Protein AF-A0A7X2MHR5-F1 (afdb_monomer_lite)

Organism: NCBI:txid1624

Secondary structure (DSSP, 8-state):
-TTSSS--EEEEES----GGGTTS--TT-EEEEEEE--HHHHHHH-TTS--HHHHHHHHHHHHHTT--EEEEE-S----TTHHHHT-

Foldseek 3Di:
DLPDPPAAEEDEFLALPCPVVLQDSNVQRYEYEYEDEFPVCCVPPVPPGDDPVSSVVSQVSNVVSPHNYDYDDPDQDDDVVSVVRHD

InterPro domains:
  IPR049539 Spore photoproduct lyase [PF20903] (1-87)
  IPR049539 Spore photoproduct lyase [PTHR37822] (1-87)

Sequence (87 aa):
FGQSELGQLRFVTKFHHVDHLLDAKHNGKTRFRFSINADYVIKNFEPGTSPLDKRIEAAVKVAKAGYPLGFIVAPIYIHDGWEEGYK

Radius of gyration: 14.7 Å; chains: 1; bounding box: 28×23×42 Å

Structure (mmCIF, N/CA/C/O backbone):
data_AF-A0A7X2MHR5-F1
#
_entry.id   AF-A0A7X2MHR5-F1
#
loop_
_atom_site.group_PDB
_atom_site.id
_atom_site.type_symbol
_atom_site.label_atom_id
_atom_site.label_alt_id
_atom_site.label_comp_id
_atom_site.label_asym_id
_atom_site.label_entity_id
_atom_site.label_seq_id
_atom_site.pdbx_PDB_ins_code
_atom_site.Cartn_x
_atom_site.Cartn_y
_atom_site.Cartn_z
_atom_site.occupancy
_atom_site.B_iso_or_equiv
_atom_site.auth_seq_id
_atom_site.auth_comp_id
_atom_site.auth_asym_id
_atom_site.auth_atom_id
_atom_site.pdbx_PDB_model_num
ATOM 1 N N . PHE A 1 1 ? -4.654 3.016 19.566 1.00 78.12 1 PHE A N 1
ATOM 2 C CA . PHE A 1 1 ? -5.115 4.089 18.655 1.00 78.12 1 PHE A CA 1
ATOM 3 C C . PHE A 1 1 ? -6.608 4.023 18.367 1.00 78.12 1 PHE A C 1
ATOM 5 O O . PHE A 1 1 ? -7.279 4.977 18.717 1.00 78.12 1 PHE A O 1
ATOM 12 N N . GLY A 1 2 ? -7.157 2.923 17.828 1.00 89.12 2 GLY A N 1
ATOM 13 C CA . GLY A 1 2 ? -8.593 2.845 17.483 1.00 89.12 2 GLY A CA 1
ATOM 14 C C . GLY A 1 2 ? -9.572 3.149 18.631 1.00 89.12 2 GLY A C 1
ATOM 15 O O . GLY A 1 2 ? -10.635 3.713 18.399 1.00 89.12 2 GLY A O 1
ATOM 16 N N . GLN A 1 3 ? -9.193 2.849 19.876 1.00 92.06 3 GLN A N 1
ATOM 17 C CA . GLN A 1 3 ? -9.990 3.141 21.079 1.00 92.06 3 GLN A CA 1
ATOM 18 C C . GLN A 1 3 ? -9.609 4.452 21.787 1.00 92.06 3 GLN A C 1
ATOM 20 O O . GLN A 1 3 ? -10.241 4.820 22.767 1.00 92.06 3 GLN A O 1
ATOM 25 N N . SER A 1 4 ? -8.573 5.156 21.319 1.00 94.69 4 SER A N 1
ATOM 26 C CA . SER A 1 4 ? -8.226 6.470 21.867 1.00 94.69 4 SER A CA 1
ATOM 27 C C . SER A 1 4 ? -9.262 7.495 21.416 1.00 94.69 4 SER A C 1
ATOM 29 O O . SER A 1 4 ? -9.732 7.437 20.278 1.00 94.69 4 SER A O 1
ATOM 31 N N . GLU A 1 5 ? -9.596 8.446 22.285 1.00 93.06 5 GLU A N 1
ATOM 32 C CA . GLU A 1 5 ? -10.561 9.507 21.992 1.00 93.06 5 GLU A CA 1
ATOM 33 C C . GLU A 1 5 ? -10.098 10.379 20.813 1.00 93.06 5 GLU A C 1
ATOM 35 O O . GLU A 1 5 ? -10.797 10.475 19.803 1.00 93.06 5 GLU A O 1
ATOM 40 N N . LEU A 1 6 ? -8.866 10.894 20.873 1.00 96.25 6 LEU A N 1
ATOM 41 C CA . LEU A 1 6 ? -8.319 11.832 19.881 1.00 96.25 6 LEU A CA 1
ATOM 42 C C . LEU A 1 6 ? -7.238 11.221 18.972 1.00 96.25 6 LEU A C 1
ATOM 44 O O . LEU A 1 6 ? -6.861 11.815 17.963 1.00 96.25 6 LEU A O 1
ATOM 48 N N . GLY A 1 7 ? -6.725 10.035 19.312 1.00 96.31 7 GLY A N 1
ATOM 49 C CA . GLY A 1 7 ? -5.600 9.425 18.608 1.00 96.31 7 GLY A CA 1
ATOM 50 C C . GLY A 1 7 ? -5.931 8.983 17.180 1.00 96.31 7 GLY A C 1
ATOM 51 O O . GLY A 1 7 ? -6.924 8.301 16.941 1.00 96.31 7 GLY A O 1
ATOM 52 N N . GLN A 1 8 ? -5.036 9.301 16.246 1.00 97.50 8 GLN A N 1
ATOM 53 C CA . GLN A 1 8 ? -5.069 8.853 14.851 1.00 97.50 8 GLN A CA 1
ATOM 54 C C . GLN A 1 8 ? -3.777 8.094 14.532 1.00 97.50 8 GLN A C 1
ATOM 56 O O . GLN A 1 8 ? -2.703 8.462 15.007 1.00 97.50 8 GLN A O 1
ATOM 61 N N . LEU A 1 9 ? -3.868 7.043 13.719 1.00 98.25 9 LEU A N 1
ATOM 62 C CA . LEU A 1 9 ? -2.722 6.259 13.262 1.00 98.25 9 LEU A CA 1
ATOM 63 C C . LEU A 1 9 ? -2.644 6.282 11.735 1.00 98.25 9 LEU A C 1
ATOM 65 O O . LEU A 1 9 ? -3.650 6.210 11.034 1.00 98.25 9 LEU A O 1
ATOM 69 N N . ARG A 1 10 ? -1.428 6.327 11.193 1.00 98.31 10 ARG A N 1
ATOM 70 C CA . ARG A 1 10 ? -1.186 6.053 9.775 1.00 98.31 10 ARG A CA 1
ATOM 71 C C . ARG A 1 10 ? 0.134 5.333 9.601 1.00 98.31 10 ARG A C 1
ATOM 73 O O . ARG A 1 10 ? 1.139 5.739 10.168 1.00 98.31 10 ARG A O 1
ATOM 80 N N . PHE A 1 11 ? 0.163 4.351 8.716 1.00 98.69 11 PHE A N 1
ATOM 81 C CA . PHE A 1 11 ? 1.396 3.679 8.304 1.00 98.69 11 PHE A CA 1
ATOM 82 C C . PHE A 1 11 ? 1.342 3.368 6.811 1.00 98.69 11 PHE A C 1
ATOM 84 O O . PHE A 1 11 ? 0.324 3.619 6.163 1.00 98.69 11 PHE A O 1
ATOM 91 N N . VAL A 1 12 ? 2.471 2.945 6.256 1.00 98.81 12 VAL A N 1
ATOM 92 C CA . VAL A 1 12 ? 2.610 2.553 4.854 1.00 98.81 12 VAL A CA 1
ATOM 93 C C . VAL A 1 12 ? 3.420 1.263 4.782 1.00 98.81 12 VAL A C 1
ATOM 95 O O . VAL A 1 12 ? 4.307 1.065 5.607 1.00 98.81 12 VAL A O 1
ATOM 98 N N . THR A 1 13 ? 3.120 0.390 3.823 1.00 98.75 13 THR A N 1
ATOM 99 C CA . THR A 1 13 ? 3.850 -0.867 3.617 1.00 98.75 13 THR A CA 1
ATOM 100 C C . THR A 1 13 ? 4.091 -1.165 2.136 1.00 98.75 13 THR A C 1
ATOM 102 O O . THR A 1 13 ? 3.414 -0.626 1.259 1.00 98.75 13 THR A O 1
ATOM 105 N N . LYS A 1 14 ? 5.055 -2.048 1.866 1.00 98.69 14 LYS A N 1
ATOM 106 C CA . LYS A 1 14 ? 5.288 -2.707 0.569 1.00 98.69 14 LYS A CA 1
ATOM 107 C C . LYS A 1 14 ? 4.933 -4.205 0.612 1.00 98.69 14 LYS A C 1
ATOM 109 O O . LYS A 1 14 ? 5.320 -4.956 -0.279 1.00 98.69 14 LYS A O 1
ATOM 114 N N . PHE A 1 15 ? 4.234 -4.651 1.662 1.00 98.69 15 PHE A N 1
ATOM 115 C CA . PHE A 1 15 ? 3.950 -6.061 1.936 1.00 98.69 15 PHE A CA 1
ATOM 116 C C . PHE A 1 15 ? 2.454 -6.379 1.924 1.00 98.69 15 PHE A C 1
ATOM 118 O O . PHE A 1 15 ? 1.647 -5.603 2.433 1.00 98.69 15 PHE A O 1
ATOM 125 N N . HIS A 1 16 ? 2.102 -7.545 1.378 1.00 98.69 16 HIS A N 1
ATOM 126 C CA . HIS A 1 16 ? 0.715 -7.992 1.216 1.00 98.69 16 HIS A CA 1
ATOM 127 C C . HIS A 1 16 ? 0.158 -8.818 2.393 1.00 98.69 16 HIS A C 1
ATOM 129 O O . HIS A 1 16 ? -1.040 -9.092 2.434 1.00 98.69 16 HIS A O 1
ATOM 135 N N . HIS A 1 17 ? 0.995 -9.207 3.361 1.00 98.56 17 HIS A N 1
ATOM 136 C CA . HIS A 1 17 ? 0.612 -10.045 4.507 1.00 98.56 17 HIS A CA 1
ATOM 137 C C . HIS A 1 17 ? -0.192 -9.262 5.560 1.00 98.56 17 HIS A C 1
ATOM 139 O O . HIS A 1 17 ? 0.318 -8.913 6.624 1.00 98.56 17 HIS A O 1
ATOM 145 N N . VAL A 1 18 ? -1.452 -8.958 5.250 1.00 98.56 18 VAL A N 1
ATOM 146 C CA . VAL A 1 18 ? -2.316 -8.086 6.067 1.00 98.56 18 VAL A CA 1
ATOM 147 C C . VAL A 1 18 ? -3.437 -8.828 6.794 1.00 98.56 18 VAL A C 1
ATOM 149 O O . VAL A 1 18 ? -4.151 -8.211 7.574 1.00 98.56 18 VAL A O 1
ATOM 152 N N . ASP A 1 19 ? -3.598 -10.132 6.553 1.00 98.62 19 ASP A N 1
ATOM 153 C CA . ASP A 1 19 ? -4.799 -10.885 6.946 1.00 98.62 19 ASP A CA 1
ATOM 154 C C . ASP A 1 19 ? -5.074 -10.846 8.458 1.00 98.62 19 ASP A C 1
ATOM 156 O O . ASP A 1 19 ? -6.212 -10.651 8.875 1.00 98.62 19 ASP A O 1
ATOM 160 N N . HIS A 1 20 ? -4.024 -10.914 9.279 1.00 98.12 20 HIS A N 1
ATOM 161 C CA . HIS A 1 20 ? -4.110 -10.836 10.743 1.00 98.12 20 HIS A CA 1
ATOM 162 C C . HIS A 1 20 ? -4.494 -9.449 11.290 1.00 98.12 20 HIS A C 1
ATOM 164 O O . HIS A 1 20 ? -4.627 -9.285 12.498 1.00 98.12 20 HIS A O 1
ATOM 170 N N . LEU A 1 21 ? -4.597 -8.430 10.432 1.00 98.25 21 LEU A N 1
ATOM 171 C CA . LEU A 1 21 ? -5.003 -7.079 10.817 1.00 98.25 21 LEU A CA 1
ATOM 172 C C . LEU A 1 21 ? -6.460 -6.785 10.442 1.00 98.25 21 LEU A C 1
ATOM 174 O O . LEU A 1 21 ? -6.979 -5.751 10.848 1.00 98.25 21 LEU A O 1
ATOM 178 N N . LEU A 1 22 ? -7.119 -7.641 9.655 1.00 98.44 22 LEU A N 1
ATOM 179 C CA . LEU A 1 22 ? -8.416 -7.323 9.045 1.00 98.44 22 LEU A CA 1
ATOM 180 C C . LEU A 1 22 ? -9.574 -7.243 10.049 1.00 98.44 22 LEU A C 1
ATOM 182 O O . LEU A 1 22 ? -10.567 -6.583 9.764 1.00 98.44 22 LEU A O 1
ATOM 186 N N . ASP A 1 23 ? -9.460 -7.882 11.209 1.00 97.94 23 ASP A N 1
ATOM 187 C CA . ASP A 1 23 ? -10.483 -7.911 12.260 1.00 97.94 23 ASP A CA 1
ATOM 188 C C . ASP A 1 23 ? -10.197 -6.941 13.422 1.00 97.94 23 ASP A C 1
ATOM 190 O O . ASP A 1 23 ? -10.950 -6.874 14.401 1.00 97.94 23 ASP A O 1
ATOM 194 N N . ALA A 1 24 ? -9.118 -6.156 13.339 1.00 97.56 24 ALA A N 1
ATOM 195 C CA . ALA A 1 24 ? -8.746 -5.255 14.417 1.00 97.56 24 ALA A CA 1
ATOM 196 C C . ALA A 1 24 ? -9.772 -4.120 14.586 1.00 97.56 24 ALA A C 1
ATOM 198 O O . ALA A 1 24 ? -10.280 -3.541 13.628 1.00 97.56 24 ALA A O 1
ATOM 199 N N . LYS A 1 25 ? -10.021 -3.703 15.834 1.00 97.25 25 LYS A N 1
ATOM 200 C CA . LYS A 1 25 ? -10.941 -2.597 16.173 1.00 97.25 25 LYS A CA 1
ATOM 201 C C . LYS A 1 25 ? -10.329 -1.222 15.866 1.00 97.25 25 LYS A C 1
ATOM 203 O O . LYS A 1 25 ? -10.010 -0.444 16.767 1.00 97.25 25 LYS A O 1
ATOM 208 N N . HIS A 1 26 ? -10.111 -0.927 14.585 1.00 97.44 26 HIS A N 1
ATOM 209 C CA . HIS A 1 26 ? -9.469 0.307 14.124 1.00 97.44 26 HIS A CA 1
ATOM 210 C C . HIS A 1 26 ? -10.393 1.535 14.169 1.00 97.44 26 HIS A C 1
ATOM 212 O O . HIS A 1 26 ? -9.887 2.658 14.172 1.00 97.44 26 HIS A O 1
ATOM 218 N N . ASN A 1 27 ? -11.718 1.344 14.227 1.00 97.38 27 ASN A N 1
ATOM 219 C CA . ASN A 1 27 ? -12.733 2.396 14.401 1.00 97.38 27 ASN A CA 1
ATOM 220 C C . ASN A 1 27 ? -12.583 3.580 13.424 1.00 97.38 27 ASN A C 1
ATOM 222 O O . ASN A 1 27 ? -12.761 4.735 13.798 1.00 97.38 27 ASN A O 1
ATOM 226 N N . GLY A 1 28 ? -12.165 3.304 12.185 1.00 96.75 28 GLY A N 1
ATOM 227 C CA . GLY A 1 28 ? -11.895 4.334 11.171 1.00 96.75 28 GLY A CA 1
ATOM 228 C C . GLY A 1 28 ? -10.713 5.278 11.464 1.00 96.75 28 GLY A C 1
ATOM 229 O O . GLY A 1 28 ? -10.467 6.184 10.676 1.00 96.75 28 GLY A O 1
ATOM 230 N N . LYS A 1 29 ? -9.949 5.074 12.548 1.00 97.94 29 LYS A N 1
ATOM 231 C CA . LYS A 1 29 ? -8.855 5.968 12.993 1.00 97.94 29 LYS A CA 1
ATOM 232 C C . LYS A 1 29 ? -7.455 5.530 12.552 1.00 97.94 29 LYS A C 1
ATOM 234 O O . LYS A 1 29 ? -6.453 6.067 13.021 1.00 97.94 29 LYS A O 1
ATOM 239 N N . THR A 1 30 ? -7.365 4.537 11.669 1.00 98.50 30 THR A N 1
ATOM 240 C CA . THR A 1 30 ? -6.091 4.029 11.149 1.00 98.50 30 THR A CA 1
ATOM 241 C C . THR A 1 30 ? -6.075 4.117 9.634 1.00 98.50 30 THR A C 1
ATOM 243 O O . THR A 1 30 ? -6.764 3.350 8.971 1.00 98.50 30 THR A O 1
ATOM 246 N N . ARG A 1 31 ? -5.257 5.006 9.066 1.00 98.69 31 ARG A N 1
ATOM 247 C CA . ARG A 1 31 ? -5.049 5.062 7.617 1.00 98.69 31 ARG A CA 1
ATOM 248 C C . ARG A 1 31 ? -3.989 4.052 7.183 1.00 98.69 31 ARG A C 1
ATOM 250 O O . ARG A 1 31 ? -2.795 4.254 7.435 1.00 98.69 31 ARG A O 1
ATOM 257 N N . PHE A 1 32 ? -4.431 3.001 6.504 1.00 98.81 32 PHE A N 1
ATOM 258 C CA . PHE A 1 32 ? -3.582 1.949 5.952 1.00 98.81 32 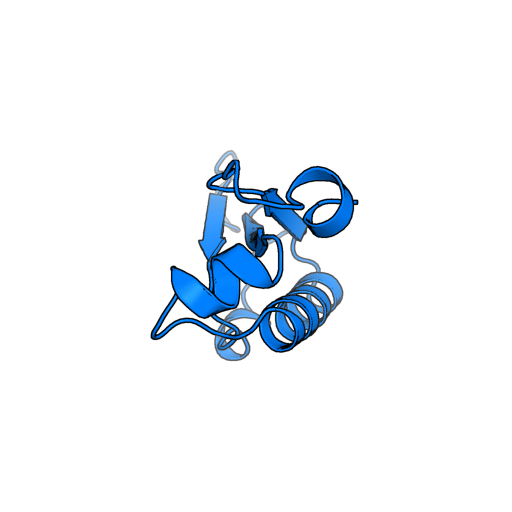PHE A CA 1
ATOM 259 C C . PHE A 1 32 ? -3.142 2.366 4.549 1.00 98.81 32 PHE A C 1
ATOM 261 O O . PHE A 1 32 ? -3.983 2.664 3.701 1.00 98.81 32 PHE A O 1
ATOM 268 N N . ARG A 1 33 ? -1.831 2.446 4.299 1.00 98.88 33 ARG A N 1
ATOM 269 C CA . ARG A 1 33 ? -1.308 2.854 2.988 1.00 98.88 33 ARG A CA 1
ATOM 270 C C . ARG A 1 33 ? -0.393 1.811 2.372 1.00 98.88 33 ARG A C 1
ATOM 272 O O . ARG A 1 33 ? 0.311 1.104 3.089 1.00 98.88 33 ARG A O 1
ATOM 279 N N . PHE A 1 34 ? -0.332 1.803 1.048 1.00 98.81 34 PHE A N 1
ATOM 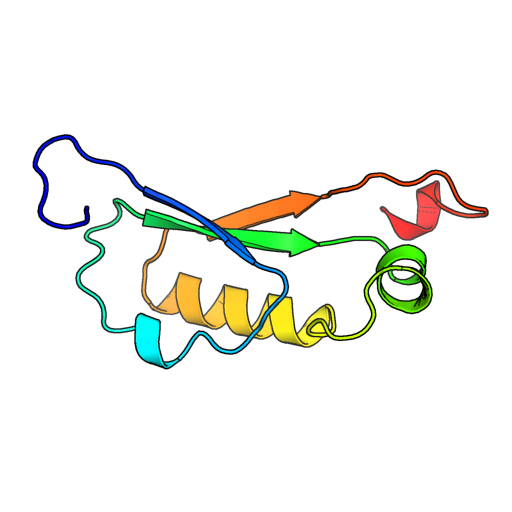280 C CA . PHE A 1 34 ? 0.614 0.988 0.289 1.00 98.81 34 PHE A CA 1
ATOM 281 C C . PHE A 1 34 ? 1.533 1.876 -0.544 1.00 98.81 34 PHE A C 1
ATOM 283 O O . PHE A 1 34 ? 1.086 2.853 -1.145 1.00 98.81 34 PHE A O 1
ATOM 290 N N . SER A 1 35 ? 2.825 1.555 -0.558 1.00 98.62 35 SER A N 1
ATOM 291 C CA . SER A 1 35 ? 3.761 2.154 -1.507 1.00 98.62 35 SER A CA 1
ATOM 292 C C . SER A 1 35 ? 3.546 1.537 -2.886 1.00 98.62 35 SER A C 1
ATOM 294 O O . SER A 1 35 ? 3.592 0.313 -3.026 1.00 98.62 35 SER A O 1
ATOM 296 N N . ILE A 1 36 ? 3.349 2.387 -3.886 1.00 98.25 36 ILE A N 1
ATOM 297 C CA . ILE A 1 36 ? 3.209 2.015 -5.296 1.00 98.25 36 ILE A CA 1
ATOM 298 C C . ILE A 1 36 ? 4.266 2.751 -6.113 1.00 98.25 36 ILE A C 1
ATOM 300 O O . ILE A 1 36 ? 4.776 3.791 -5.687 1.00 98.25 36 ILE A O 1
ATOM 304 N N . ASN A 1 37 ? 4.619 2.187 -7.260 1.00 98.12 37 ASN A N 1
ATOM 305 C CA . ASN A 1 37 ? 5.612 2.760 -8.148 1.00 98.12 37 ASN A CA 1
ATOM 306 C C . ASN A 1 37 ? 5.451 2.199 -9.566 1.00 98.12 37 ASN A C 1
ATOM 308 O O . ASN A 1 37 ? 4.734 1.215 -9.742 1.00 98.12 37 ASN A O 1
ATOM 312 N N . ALA A 1 38 ? 6.137 2.802 -10.535 1.00 96.56 38 ALA A N 1
ATOM 313 C CA . ALA A 1 38 ? 6.250 2.258 -11.883 1.00 96.56 38 ALA A CA 1
ATOM 314 C C . ALA A 1 38 ? 6.903 0.864 -11.852 1.00 96.56 38 ALA A C 1
ATOM 316 O O . ALA A 1 38 ? 7.787 0.601 -11.025 1.00 96.56 38 ALA A O 1
ATOM 317 N N . ASP A 1 39 ? 6.524 -0.010 -12.789 1.00 94.31 39 ASP A N 1
ATOM 318 C CA . ASP A 1 39 ? 7.038 -1.385 -12.876 1.00 94.31 39 ASP A CA 1
ATOM 319 C C . ASP A 1 39 ? 8.568 -1.437 -12.929 1.00 94.31 39 ASP A C 1
ATOM 321 O O . ASP A 1 39 ? 9.189 -2.289 -12.288 1.00 94.31 39 ASP A O 1
ATOM 325 N N . TYR A 1 40 ? 9.191 -0.486 -13.635 1.00 96.25 40 TYR A N 1
ATOM 326 C CA . TYR A 1 40 ? 10.645 -0.352 -13.688 1.00 96.25 40 TYR A CA 1
ATOM 327 C C . TYR A 1 40 ? 11.256 -0.198 -12.291 1.00 96.25 40 TYR A C 1
ATOM 329 O O . TYR 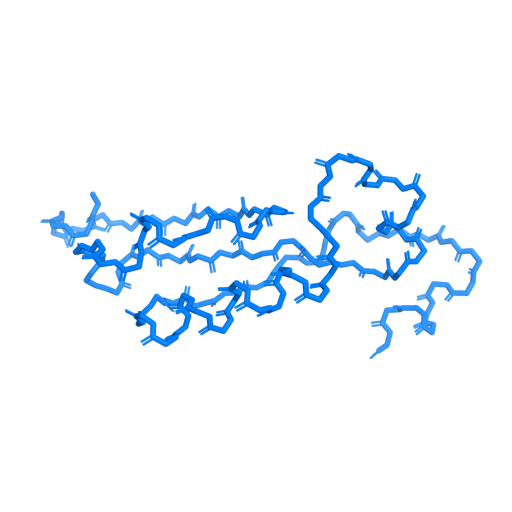A 1 40 ? 12.229 -0.878 -11.960 1.00 96.25 40 TYR A O 1
ATOM 337 N N . VAL A 1 41 ? 10.684 0.668 -11.453 1.00 97.31 41 VAL A N 1
ATOM 338 C CA . VAL A 1 41 ? 11.216 0.938 -10.115 1.00 97.31 41 VAL A CA 1
ATOM 339 C C . VAL A 1 41 ? 11.040 -0.274 -9.211 1.00 97.31 41 VAL A C 1
ATOM 341 O O . VAL A 1 41 ? 11.983 -0.672 -8.529 1.00 97.31 41 VAL A O 1
ATOM 344 N N . ILE A 1 42 ? 9.866 -0.905 -9.246 1.00 95.81 42 ILE A N 1
ATOM 345 C CA . ILE A 1 42 ? 9.582 -2.088 -8.427 1.00 95.81 42 ILE A CA 1
ATOM 346 C C . ILE A 1 42 ? 10.521 -3.236 -8.806 1.00 95.81 42 ILE A C 1
ATOM 348 O O . ILE A 1 42 ? 11.140 -3.843 -7.932 1.00 95.81 42 ILE A O 1
ATOM 352 N N . LYS A 1 43 ? 10.671 -3.503 -10.108 1.00 95.12 43 LYS A N 1
ATOM 353 C CA . LYS A 1 43 ? 11.495 -4.601 -10.620 1.00 95.12 43 LYS A CA 1
ATOM 354 C C . LYS A 1 43 ? 12.977 -4.436 -10.287 1.00 95.12 43 LYS A C 1
ATOM 356 O O . LYS A 1 43 ? 13.626 -5.421 -9.951 1.00 95.12 43 LYS A O 1
ATOM 361 N N . ASN A 1 44 ? 13.513 -3.222 -10.406 1.00 96.69 44 ASN A N 1
ATOM 362 C CA . ASN A 1 44 ? 14.956 -2.997 -10.308 1.00 96.69 44 ASN A CA 1
ATOM 363 C C . ASN A 1 44 ? 15.420 -2.549 -8.914 1.00 96.69 44 ASN A C 1
ATOM 365 O O . ASN A 1 44 ? 16.570 -2.794 -8.559 1.00 96.69 44 ASN A O 1
ATOM 369 N N . PHE A 1 45 ? 14.557 -1.908 -8.119 1.00 96.88 45 PHE A N 1
ATOM 370 C CA . PHE A 1 45 ? 14.967 -1.245 -6.873 1.00 96.88 45 PHE A CA 1
ATOM 371 C C . PHE A 1 45 ? 14.209 -1.697 -5.620 1.00 96.88 45 PHE A C 1
ATOM 373 O O . PHE A 1 45 ? 14.554 -1.255 -4.524 1.00 96.88 45 PHE A O 1
ATOM 380 N N . GLU A 1 46 ? 13.213 -2.583 -5.727 1.00 97.00 46 GLU A N 1
ATOM 381 C CA . GLU A 1 46 ? 12.448 -3.066 -4.565 1.00 97.0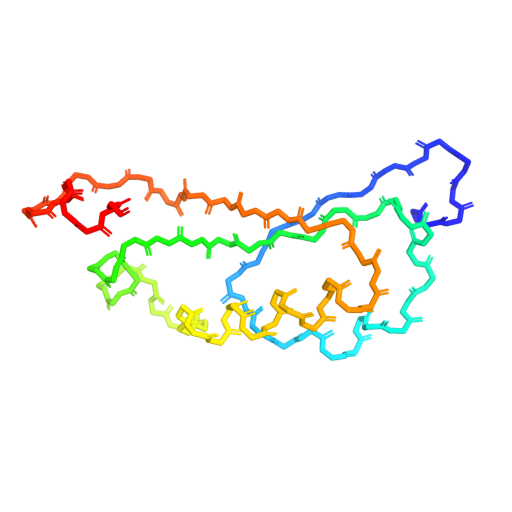0 46 GLU A CA 1
ATOM 382 C C . GLU A 1 46 ? 12.548 -4.592 -4.321 1.00 97.00 46 GLU A C 1
ATOM 384 O O . GLU A 1 46 ? 11.522 -5.236 -4.057 1.00 97.00 46 GLU A O 1
ATOM 389 N N . PRO A 1 47 ? 13.751 -5.212 -4.355 1.00 96.69 47 PRO A N 1
ATOM 390 C CA . PRO A 1 47 ? 13.891 -6.640 -4.079 1.00 96.69 47 PRO A CA 1
ATOM 391 C C . PRO A 1 47 ? 13.448 -6.982 -2.649 1.00 96.69 47 PRO A C 1
ATOM 393 O O . PRO A 1 47 ? 13.601 -6.192 -1.718 1.00 96.69 47 PRO A O 1
ATOM 396 N N . GLY A 1 48 ? 12.888 -8.181 -2.464 1.00 97.19 48 GLY A N 1
ATOM 397 C CA . GLY A 1 48 ? 12.427 -8.656 -1.152 1.00 97.19 48 GLY A CA 1
ATOM 398 C C . GLY A 1 48 ? 11.116 -8.030 -0.663 1.00 97.19 48 GLY A C 1
ATOM 399 O O . GLY A 1 48 ? 10.726 -8.241 0.484 1.00 97.19 48 GLY A O 1
ATOM 400 N N . THR A 1 49 ? 10.416 -7.279 -1.514 1.00 98.25 49 THR A N 1
ATOM 401 C CA . THR A 1 49 ? 9.089 -6.724 -1.217 1.00 98.25 49 THR A CA 1
ATOM 402 C C . THR A 1 49 ? 7.995 -7.449 -2.000 1.00 98.25 49 THR A C 1
ATOM 404 O O . THR A 1 49 ? 8.277 -8.265 -2.876 1.00 98.25 49 THR A O 1
ATOM 407 N N . SER A 1 50 ? 6.722 -7.202 -1.677 1.00 97.69 50 SER A N 1
ATOM 408 C CA . SER A 1 50 ? 5.629 -7.804 -2.455 1.00 97.69 50 SER A CA 1
ATOM 409 C C . SER A 1 50 ? 5.504 -7.125 -3.821 1.00 97.69 50 SER A C 1
ATOM 411 O O . SER A 1 50 ? 5.663 -5.903 -3.871 1.00 97.69 50 SER A O 1
ATOM 413 N N . PRO A 1 51 ? 5.178 -7.849 -4.902 1.00 96.75 51 PRO A N 1
ATOM 414 C CA . PRO A 1 51 ? 4.926 -7.228 -6.200 1.00 96.75 51 PRO A CA 1
ATOM 415 C C . PRO A 1 51 ? 3.662 -6.347 -6.176 1.00 96.75 51 PRO A C 1
ATOM 417 O O . PRO A 1 51 ? 2.870 -6.405 -5.226 1.00 96.75 51 PRO A O 1
ATOM 420 N N . LEU A 1 52 ? 3.501 -5.478 -7.181 1.00 97.50 52 LEU A N 1
ATOM 421 C CA . LEU A 1 52 ? 2.456 -4.446 -7.191 1.00 97.50 52 LEU A CA 1
ATOM 422 C C . LEU A 1 52 ? 1.044 -5.036 -7.108 1.00 97.50 52 LEU A C 1
ATOM 424 O O . LEU A 1 52 ? 0.259 -4.603 -6.268 1.00 97.50 52 LEU A O 1
ATOM 428 N N . ASP A 1 53 ? 0.748 -6.054 -7.913 1.00 97.94 53 ASP A N 1
ATOM 429 C CA . ASP A 1 53 ? -0.525 -6.785 -7.922 1.00 97.94 53 ASP A CA 1
ATOM 430 C C . ASP A 1 53 ? -0.922 -7.271 -6.517 1.00 97.94 53 ASP A C 1
ATOM 432 O O . ASP A 1 53 ? -2.034 -7.013 -6.058 1.00 97.94 53 ASP A O 1
ATOM 436 N N . LYS A 1 54 ? 0.015 -7.855 -5.764 1.00 98.44 54 LYS A N 1
ATOM 437 C CA . LYS A 1 54 ? -0.204 -8.314 -4.387 1.00 98.44 54 LYS A CA 1
ATOM 438 C C . LYS A 1 54 ? -0.433 -7.173 -3.409 1.00 98.44 54 LYS A C 1
ATOM 440 O O . LYS A 1 54 ? -1.230 -7.313 -2.479 1.00 98.44 54 LYS A O 1
ATOM 445 N N . ARG A 1 55 ? 0.218 -6.024 -3.608 1.00 98.50 55 ARG A N 1
ATOM 446 C CA . ARG A 1 55 ? -0.079 -4.816 -2.818 1.00 98.50 55 ARG A CA 1
ATOM 447 C C . ARG A 1 55 ? -1.494 -4.312 -3.106 1.00 98.50 55 ARG A C 1
ATOM 449 O O . ARG A 1 55 ? -2.185 -3.933 -2.164 1.00 98.50 55 ARG A O 1
ATOM 456 N N . ILE A 1 56 ? -1.942 -4.344 -4.364 1.00 98.50 56 ILE A N 1
ATOM 457 C CA . ILE A 1 56 ? -3.310 -3.964 -4.745 1.00 98.50 56 ILE A CA 1
ATOM 458 C C . ILE A 1 56 ? -4.337 -4.955 -4.176 1.00 98.50 56 ILE A C 1
ATOM 460 O O . ILE A 1 56 ? -5.330 -4.525 -3.593 1.00 98.50 56 ILE A O 1
ATOM 464 N N . GLU A 1 57 ? -4.083 -6.265 -4.238 1.00 98.75 57 GLU A N 1
ATOM 465 C CA . GLU A 1 57 ? -4.934 -7.281 -3.598 1.00 98.75 57 GLU A CA 1
ATOM 466 C C . GLU A 1 57 ? -5.087 -7.016 -2.088 1.00 98.75 57 GLU A C 1
ATOM 468 O O . GLU A 1 57 ? -6.200 -7.008 -1.556 1.00 98.75 57 GLU A O 1
ATOM 473 N N . ALA A 1 58 ? -3.981 -6.737 -1.389 1.00 98.81 58 ALA A N 1
ATOM 474 C CA . ALA A 1 58 ? -4.004 -6.380 0.028 1.00 98.81 58 ALA A CA 1
ATOM 475 C C . ALA A 1 58 ? -4.741 -5.056 0.294 1.00 98.81 58 ALA A C 1
ATOM 477 O O . ALA A 1 58 ? -5.485 -4.957 1.272 1.00 98.81 58 ALA A O 1
ATOM 478 N N . ALA A 1 59 ? -4.597 -4.062 -0.587 1.00 98.75 59 ALA A N 1
ATOM 479 C CA . ALA A 1 59 ? -5.339 -2.806 -0.513 1.00 98.75 59 ALA A CA 1
ATOM 480 C C . ALA A 1 59 ? -6.857 -3.032 -0.588 1.00 98.75 59 ALA A C 1
ATOM 482 O O . ALA A 1 59 ? -7.605 -2.458 0.204 1.00 98.75 59 ALA A O 1
ATOM 483 N N . VAL A 1 60 ? -7.309 -3.926 -1.474 1.00 98.75 60 VAL A N 1
ATOM 484 C CA . VAL A 1 60 ? -8.721 -4.325 -1.561 1.00 98.75 60 VAL A CA 1
ATOM 485 C C . VAL A 1 60 ? -9.183 -5.000 -0.268 1.00 98.75 60 VAL A C 1
ATOM 487 O O . VAL A 1 60 ? -10.265 -4.678 0.224 1.00 98.75 60 VAL A O 1
ATOM 490 N N . LYS A 1 61 ? -8.378 -5.901 0.314 1.00 98.81 61 LYS A N 1
ATOM 491 C CA . LYS A 1 61 ? -8.711 -6.568 1.587 1.00 98.81 61 LYS A CA 1
ATOM 492 C C . LYS A 1 61 ? -8.923 -5.561 2.721 1.00 98.81 61 LYS A C 1
ATOM 494 O O . LYS A 1 61 ? -9.963 -5.596 3.373 1.00 98.81 61 LYS A O 1
ATOM 499 N N . VAL A 1 62 ? -7.984 -4.635 2.934 1.00 98.69 62 VAL A N 1
ATOM 500 C CA . VAL A 1 62 ? -8.093 -3.663 4.039 1.00 98.69 62 VAL A CA 1
ATOM 501 C C . VAL A 1 62 ? -9.209 -2.642 3.806 1.00 98.69 62 VAL A C 1
ATOM 503 O O . VAL A 1 62 ? -9.867 -2.236 4.762 1.00 98.69 62 VAL A O 1
ATOM 506 N N . ALA A 1 63 ? -9.479 -2.265 2.551 1.00 98.56 63 ALA A N 1
ATOM 507 C CA . ALA A 1 63 ? -10.613 -1.404 2.219 1.00 98.56 63 ALA A CA 1
ATOM 508 C C . ALA A 1 63 ? -11.949 -2.093 2.531 1.00 98.56 63 ALA A C 1
ATOM 510 O O . ALA A 1 63 ? -12.819 -1.484 3.148 1.00 98.56 63 ALA A O 1
ATOM 511 N N . LYS A 1 64 ? -12.089 -3.380 2.179 1.00 98.62 64 LYS A N 1
ATOM 512 C CA . LYS A 1 64 ? -13.263 -4.199 2.534 1.00 98.62 64 LYS A CA 1
ATOM 513 C C . LYS A 1 64 ? -13.426 -4.372 4.046 1.00 98.62 64 LYS A C 1
ATOM 515 O O . LYS A 1 64 ? -14.555 -4.424 4.518 1.00 98.62 64 LYS A O 1
ATOM 520 N N . ALA A 1 65 ? -12.324 -4.414 4.794 1.00 98.44 65 ALA A N 1
ATOM 521 C CA . ALA A 1 65 ? -12.335 -4.422 6.257 1.00 98.44 65 ALA A CA 1
ATOM 522 C C . ALA A 1 65 ? -12.688 -3.054 6.884 1.00 98.44 65 ALA A C 1
ATOM 524 O O . ALA A 1 65 ? -12.870 -2.962 8.092 1.00 98.44 65 ALA A O 1
ATOM 525 N N . GLY A 1 66 ? -12.820 -1.985 6.087 1.00 98.44 66 GLY A N 1
ATOM 526 C CA . GLY A 1 66 ? -13.250 -0.663 6.553 1.00 98.44 66 GLY A CA 1
ATOM 527 C C . GLY A 1 66 ? -12.115 0.280 6.963 1.00 98.44 66 GLY A C 1
ATOM 528 O O . GLY A 1 66 ? -12.375 1.345 7.533 1.00 98.44 66 GLY A O 1
ATOM 529 N N . TYR A 1 67 ? -10.854 -0.062 6.686 1.00 98.69 67 TYR A N 1
ATOM 530 C CA . TYR A 1 67 ? -9.743 0.866 6.898 1.00 98.69 67 TYR A CA 1
ATOM 531 C C . TYR A 1 67 ? -9.810 2.039 5.907 1.00 98.69 67 TYR A C 1
ATOM 533 O O . TYR A 1 67 ? -9.959 1.815 4.703 1.00 98.69 67 TYR A O 1
ATOM 541 N N . PRO A 1 68 ? -9.585 3.291 6.354 1.00 98.50 68 PRO A N 1
ATOM 542 C CA . PRO A 1 68 ? -9.236 4.379 5.449 1.00 98.50 68 PRO A CA 1
ATOM 543 C C . PRO A 1 68 ? -7.996 4.018 4.617 1.00 98.50 68 PRO A C 1
ATOM 545 O O . PRO A 1 68 ? -6.885 3.926 5.146 1.00 98.50 68 PRO A O 1
ATOM 548 N N . LEU A 1 69 ? -8.179 3.828 3.312 1.00 98.62 69 LEU A N 1
ATOM 549 C CA . LEU A 1 69 ? -7.111 3.452 2.387 1.00 98.62 69 LEU A CA 1
ATOM 550 C C . LEU A 1 69 ? -6.329 4.687 1.898 1.00 98.62 69 LEU A C 1
ATOM 552 O O . LEU A 1 69 ? -6.832 5.815 1.885 1.00 98.62 69 LEU A O 1
ATOM 556 N N . GLY A 1 70 ? -5.076 4.493 1.495 1.00 98.56 70 GLY A N 1
ATOM 557 C CA . GLY A 1 70 ? -4.329 5.461 0.696 1.00 98.56 70 GLY A CA 1
ATOM 558 C C . GLY A 1 70 ? -3.123 4.833 0.006 1.00 98.56 70 GLY A C 1
ATOM 559 O O . GLY A 1 70 ? -2.721 3.715 0.321 1.00 98.56 70 GLY A O 1
ATOM 560 N N . PHE A 1 71 ? -2.507 5.578 -0.902 1.00 98.56 71 PHE A N 1
ATOM 561 C CA . PHE A 1 71 ? -1.313 5.145 -1.623 1.00 98.56 71 PHE A CA 1
ATOM 562 C C . PHE A 1 71 ? -0.196 6.172 -1.470 1.00 98.56 71 PHE A C 1
ATOM 564 O O . PHE A 1 71 ? -0.455 7.355 -1.248 1.00 98.56 71 PHE A O 1
ATOM 571 N N . ILE A 1 72 ? 1.049 5.706 -1.535 1.00 98.44 72 ILE A N 1
ATOM 572 C CA . ILE A 1 72 ? 2.245 6.546 -1.555 1.00 98.44 72 ILE A CA 1
ATOM 573 C C . ILE A 1 72 ? 3.025 6.212 -2.822 1.00 98.44 72 ILE A C 1
ATOM 575 O O . ILE A 1 72 ? 3.569 5.115 -2.927 1.00 98.44 72 ILE A O 1
ATOM 579 N N . VAL A 1 73 ? 3.102 7.163 -3.751 1.00 98.00 73 VAL A N 1
ATOM 580 C CA . VAL A 1 73 ? 3.989 7.081 -4.916 1.00 98.00 73 VAL A CA 1
ATOM 581 C C . VAL A 1 73 ? 5.367 7.573 -4.476 1.00 98.00 73 VAL A C 1
ATOM 583 O O . VAL A 1 73 ? 5.588 8.779 -4.380 1.00 98.00 73 VAL A O 1
ATOM 586 N N . ALA A 1 74 ? 6.257 6.657 -4.082 1.00 96.69 74 ALA A N 1
ATOM 587 C CA . ALA A 1 74 ? 7.602 7.020 -3.631 1.00 96.69 74 ALA A CA 1
ATOM 588 C C . ALA A 1 74 ? 8.597 5.839 -3.649 1.00 96.69 74 ALA A C 1
ATOM 590 O O . ALA A 1 74 ? 8.220 4.728 -3.257 1.00 96.69 74 ALA A O 1
ATOM 591 N N . PRO A 1 75 ? 9.884 6.099 -3.960 1.00 96.12 75 PRO A N 1
ATOM 592 C CA . PRO A 1 75 ? 10.396 7.365 -4.499 1.00 96.12 75 PRO A CA 1
ATOM 593 C C . PRO A 1 75 ? 9.930 7.563 -5.950 1.00 96.12 75 PRO A C 1
ATOM 595 O O . PRO A 1 75 ? 9.903 6.601 -6.713 1.00 96.12 75 PRO A O 1
ATOM 598 N N . ILE A 1 76 ? 9.557 8.792 -6.322 1.00 96.50 76 ILE A N 1
ATOM 599 C CA . ILE A 1 76 ? 9.390 9.138 -7.740 1.00 96.50 76 ILE A CA 1
ATOM 600 C C . ILE A 1 76 ? 10.790 9.153 -8.349 1.00 96.50 76 ILE A C 1
ATOM 602 O O . ILE A 1 76 ? 11.674 9.834 -7.826 1.00 96.50 76 ILE A O 1
ATOM 606 N N . TYR A 1 77 ? 11.002 8.369 -9.402 1.00 97.25 77 TYR A N 1
ATOM 607 C CA . TYR A 1 77 ? 12.321 8.140 -9.975 1.00 97.25 77 TYR A CA 1
ATOM 608 C C . TYR A 1 77 ? 12.322 8.404 -11.480 1.00 97.25 77 TYR A C 1
ATOM 610 O O . TYR A 1 77 ? 11.542 7.817 -12.224 1.00 97.25 77 TYR A O 1
ATOM 618 N N . ILE A 1 78 ? 13.229 9.272 -11.924 1.00 96.81 78 ILE A N 1
ATOM 619 C CA . ILE A 1 78 ? 13.399 9.616 -13.337 1.00 96.81 78 ILE A CA 1
ATOM 620 C C . ILE A 1 78 ? 14.311 8.560 -13.970 1.00 96.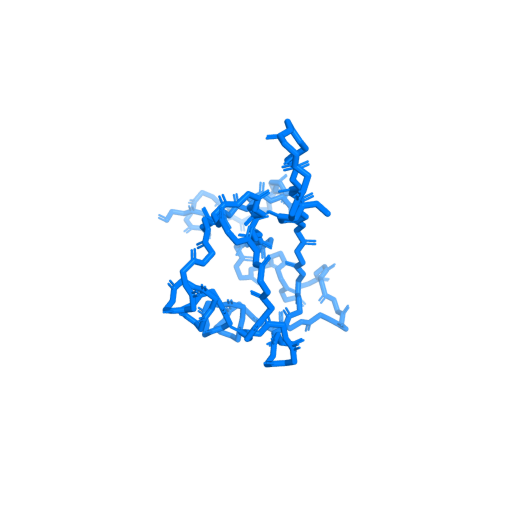81 78 ILE A C 1
ATOM 622 O O . ILE A 1 78 ? 15.529 8.609 -13.825 1.00 96.81 78 ILE A O 1
ATOM 626 N N . HIS A 1 79 ? 13.703 7.588 -14.641 1.00 95.12 79 HIS A N 1
ATOM 627 C CA . HIS A 1 79 ? 14.367 6.608 -15.501 1.00 95.12 79 HIS A CA 1
ATOM 628 C C . HIS A 1 79 ? 13.944 6.807 -16.961 1.00 95.12 79 HIS A C 1
ATOM 630 O O . HIS A 1 79 ? 12.985 7.526 -17.244 1.00 95.12 79 HIS A O 1
ATOM 636 N N . ASP A 1 80 ? 14.605 6.134 -17.898 1.00 97.44 80 ASP A N 1
ATOM 637 C CA . ASP A 1 80 ? 14.174 6.148 -19.297 1.00 97.44 80 ASP A CA 1
ATOM 638 C C . ASP A 1 80 ? 12.733 5.625 -19.417 1.00 97.44 80 ASP A C 1
ATOM 640 O O . ASP A 1 80 ? 12.411 4.539 -18.929 1.00 97.44 80 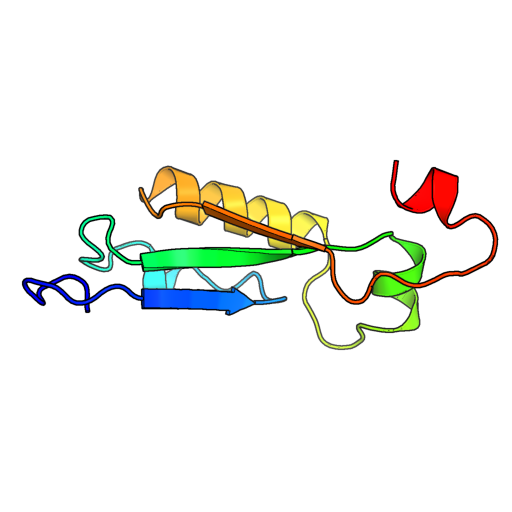ASP A O 1
ATOM 644 N N . GLY A 1 81 ? 11.848 6.421 -20.024 1.00 96.94 81 GLY A N 1
ATOM 645 C CA . GLY A 1 81 ? 10.421 6.100 -20.143 1.00 96.94 81 GLY A CA 1
ATOM 646 C C . GLY A 1 81 ? 9.586 6.308 -18.870 1.00 96.94 81 GLY A C 1
ATOM 647 O O . GLY A 1 81 ? 8.489 5.760 -18.786 1.00 96.94 81 GLY A O 1
ATOM 648 N N . TRP A 1 82 ? 10.069 7.074 -17.881 1.00 97.38 82 TRP A N 1
ATOM 649 C CA . TRP A 1 82 ? 9.345 7.302 -16.619 1.00 97.38 82 TRP A CA 1
ATOM 650 C C . TRP A 1 82 ? 7.941 7.892 -16.804 1.00 97.38 82 TRP A C 1
ATOM 652 O O . TRP A 1 82 ? 7.031 7.472 -16.098 1.00 97.38 82 TRP A O 1
ATOM 662 N N . GLU A 1 83 ? 7.741 8.821 -17.745 1.00 97.12 83 GLU A N 1
ATOM 663 C CA . GLU A 1 83 ? 6.429 9.455 -17.953 1.00 97.12 83 GLU A CA 1
ATOM 664 C C . GLU A 1 83 ? 5.346 8.423 -18.264 1.00 97.12 83 GLU A C 1
ATOM 666 O O . GLU A 1 83 ? 4.294 8.438 -17.633 1.00 97.12 83 GLU A O 1
ATOM 671 N N . GLU A 1 84 ? 5.625 7.490 -19.178 1.00 97.19 84 GLU A N 1
ATOM 672 C CA . GLU A 1 84 ? 4.690 6.411 -19.509 1.00 97.19 84 GLU A CA 1
ATOM 673 C C . GLU A 1 84 ? 4.592 5.390 -18.370 1.00 97.19 84 GLU A C 1
ATOM 675 O O . GLU A 1 84 ? 3.514 4.882 -18.089 1.00 97.19 84 GLU A O 1
ATOM 680 N N . GLY A 1 85 ? 5.692 5.121 -17.660 1.00 94.94 85 GLY A N 1
ATOM 681 C CA . GLY A 1 85 ? 5.693 4.194 -16.527 1.00 94.94 85 GLY A CA 1
ATOM 682 C C . GLY A 1 85 ? 4.868 4.655 -15.317 1.00 94.94 85 GLY A C 1
ATOM 683 O O . GLY A 1 85 ? 4.446 3.812 -14.527 1.00 94.94 85 GLY A O 1
ATOM 684 N N . TYR A 1 86 ? 4.657 5.965 -15.150 1.00 96.31 86 TYR A N 1
ATOM 685 C CA . TYR A 1 86 ? 3.861 6.552 -14.060 1.00 96.31 86 TYR A CA 1
ATOM 686 C C . TYR A 1 86 ? 2.455 7.012 -14.470 1.00 96.31 86 TYR A C 1
ATOM 688 O O . TYR A 1 86 ? 1.724 7.519 -13.613 1.00 96.31 86 TYR A O 1
ATOM 696 N N . LYS A 1 87 ? 2.094 6.884 -15.746 1.00 93.62 87 LYS A N 1
ATOM 697 C CA . LYS A 1 87 ? 0.785 7.272 -16.279 1.00 93.62 87 LYS A CA 1
ATOM 698 C C . LYS A 1 87 ? -0.307 6.273 -15.896 1.00 93.62 87 LYS A C 1
ATOM 700 O O . LYS A 1 87 ? -1.439 6.746 -15.645 1.00 93.62 87 LYS A O 1
#

pLDDT: mean 97.2, std 2.64, range [78.12, 98.88]